Protein AF-A0A962R2S3-F1 (afdb_monomer_lite)

Radius of gyration: 21.65 Å; chains: 1; bounding box: 52×65×52 Å

Sequence (122 aa):
TRTSSRPSGSSSAAMADASAGVPGPEGSAMKLSFARINQEMSALEVDLLGDEGLEYADWSERRPTFVDFFGQDAGFRYLRAKGNSIEGGTSEVLRNVISERVLGLPTEHRVDKDVPWKDLPR

Secondary structure (DSSP, 8-state):
---PPPP---S--SS----SSSPPTTHHHHHHHHHHHHHHHHHHHHHHHGGGGG--S-------SS--SSSS-HHHHHHHHHHTTTTTS-HHHHHHHIIIIIS-PPPPP-TTTTS-GGGS--

Structure (mmCIF, N/CA/C/O backbone):
data_AF-A0A962R2S3-F1
#
_entry.id   AF-A0A962R2S3-F1
#
loop_
_atom_site.group_PDB
_atom_site.id
_atom_site.type_symbol
_atom_site.label_atom_id
_atom_site.label_alt_id
_atom_site.label_comp_id
_atom_site.label_asym_id
_atom_site.label_entity_id
_atom_site.label_seq_id
_atom_site.pdbx_PDB_ins_code
_atom_site.Cartn_x
_atom_site.Cartn_y
_atom_site.Cartn_z
_atom_site.occupancy
_atom_site.B_iso_or_equiv
_atom_site.auth_seq_id
_atom_site.auth_comp_id
_atom_site.auth_asym_id
_atom_site.auth_atom_id
_atom_site.pdbx_PDB_model_num
ATOM 1 N N . THR A 1 1 ? 33.348 44.576 1.075 1.00 42.31 1 THR A N 1
ATOM 2 C CA . THR A 1 1 ? 32.653 43.814 0.013 1.00 42.31 1 THR A CA 1
ATOM 3 C C . THR A 1 1 ? 32.257 42.474 0.602 1.00 42.31 1 THR A C 1
ATOM 5 O O . THR A 1 1 ? 33.125 41.665 0.888 1.00 42.31 1 THR A O 1
ATOM 8 N N . ARG A 1 2 ? 30.978 42.312 0.958 1.00 30.34 2 ARG A N 1
ATOM 9 C CA . ARG A 1 2 ? 30.440 41.189 1.743 1.00 30.34 2 ARG A CA 1
ATOM 10 C C . ARG A 1 2 ? 30.025 40.073 0.781 1.00 30.34 2 ARG A C 1
ATOM 12 O O . ARG A 1 2 ? 29.021 40.218 0.095 1.00 30.34 2 ARG A O 1
ATOM 19 N N . THR A 1 3 ? 30.803 39.001 0.692 1.00 42.88 3 THR A N 1
ATOM 20 C CA . THR A 1 3 ? 30.458 37.806 -0.089 1.00 42.88 3 THR A CA 1
ATOM 21 C C . THR A 1 3 ? 29.470 36.953 0.707 1.00 42.88 3 THR A C 1
ATOM 23 O O . THR A 1 3 ? 29.789 36.428 1.770 1.00 42.88 3 THR A O 1
ATOM 26 N N . SER A 1 4 ? 28.227 36.878 0.225 1.00 37.75 4 SER A N 1
ATOM 27 C CA . SER A 1 4 ? 27.168 36.049 0.802 1.00 37.75 4 SER A CA 1
ATOM 28 C C . SER A 1 4 ? 27.298 34.603 0.323 1.00 37.75 4 SER A C 1
ATOM 30 O O . SER A 1 4 ? 27.221 34.343 -0.879 1.00 37.75 4 SER A O 1
ATOM 32 N N . SER A 1 5 ? 27.432 33.661 1.249 1.00 38.91 5 SER A N 1
ATOM 33 C CA . SER A 1 5 ? 27.224 32.235 1.005 1.00 38.91 5 SER A CA 1
ATOM 34 C C . SER A 1 5 ? 25.718 31.937 0.948 1.00 38.91 5 SER A C 1
ATOM 36 O O . SER A 1 5 ? 24.976 32.254 1.875 1.00 38.91 5 SER A O 1
ATOM 38 N N . ARG A 1 6 ? 25.242 31.347 -0.158 1.00 35.97 6 ARG A N 1
ATOM 39 C CA . ARG A 1 6 ? 23.889 30.766 -0.253 1.00 35.97 6 ARG A CA 1
ATOM 40 C C . ARG A 1 6 ? 23.932 29.350 0.334 1.00 35.97 6 ARG A C 1
ATOM 42 O O . ARG A 1 6 ? 24.743 28.560 -0.145 1.00 35.97 6 ARG A O 1
ATOM 49 N N . PRO A 1 7 ? 23.078 28.985 1.302 1.00 36.03 7 PRO A N 1
ATOM 50 C CA . PRO A 1 7 ? 22.887 27.585 1.654 1.00 36.03 7 PRO A CA 1
ATOM 51 C C . PRO A 1 7 ? 21.981 26.904 0.615 1.00 36.03 7 PRO A C 1
ATOM 53 O O . PRO A 1 7 ? 20.893 27.395 0.306 1.00 36.03 7 PRO A O 1
ATOM 56 N N . SER A 1 8 ? 22.438 25.778 0.061 1.00 42.62 8 SER A N 1
ATOM 57 C CA . SER A 1 8 ? 21.638 24.881 -0.776 1.00 42.62 8 SER A CA 1
ATOM 58 C C . SER A 1 8 ? 20.648 24.119 0.109 1.00 42.62 8 SER A C 1
ATOM 60 O O . SER A 1 8 ? 21.011 23.146 0.769 1.00 42.62 8 SER A O 1
ATOM 62 N N . GLY A 1 9 ? 19.406 24.598 0.162 1.00 32.81 9 GLY A N 1
ATOM 63 C CA . GLY A 1 9 ? 18.300 23.919 0.830 1.00 32.81 9 GLY A CA 1
ATOM 64 C C . GLY A 1 9 ? 17.807 22.730 0.008 1.00 32.81 9 GLY A C 1
ATOM 65 O O . GLY A 1 9 ? 17.433 22.875 -1.152 1.00 32.81 9 GLY A O 1
ATOM 66 N N . SER A 1 10 ? 17.829 21.563 0.638 1.00 32.28 10 SER A N 1
ATOM 67 C CA . SER A 1 10 ? 17.300 20.274 0.200 1.00 32.28 10 SER A CA 1
ATOM 68 C C . SER A 1 10 ? 15.843 20.341 -0.273 1.00 32.28 10 SER A C 1
ATOM 70 O O . SER A 1 10 ? 14.944 20.697 0.490 1.00 32.28 10 SER A O 1
ATOM 72 N N . SER A 1 11 ? 15.605 19.908 -1.511 1.00 38.06 11 SER A N 1
ATOM 73 C CA . SER A 1 11 ? 14.287 19.543 -2.031 1.00 38.06 11 SER A CA 1
ATOM 74 C C . SER A 1 11 ? 13.838 18.218 -1.405 1.00 38.06 11 SER A C 1
ATOM 76 O O . SER A 1 11 ? 14.188 17.147 -1.890 1.00 38.06 11 SER A O 1
ATOM 78 N N . SER A 1 12 ? 13.083 18.299 -0.313 1.00 33.78 12 SER A N 1
ATOM 79 C CA . SER A 1 12 ? 12.258 17.205 0.223 1.00 33.78 12 SER A CA 1
ATOM 80 C C . SER A 1 12 ? 11.194 17.793 1.158 1.00 33.78 12 SER A C 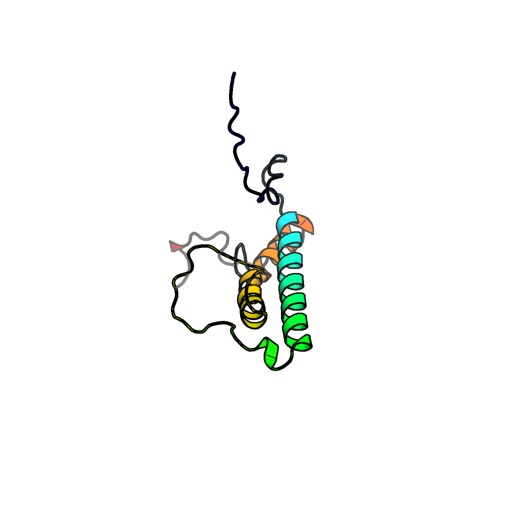1
ATOM 82 O O . SER A 1 12 ? 11.053 17.408 2.317 1.00 33.78 12 SER A O 1
ATOM 84 N N . ALA A 1 13 ? 10.465 18.789 0.659 1.00 33.75 13 ALA A N 1
ATOM 85 C CA . ALA A 1 13 ? 9.274 19.324 1.302 1.00 33.75 13 ALA A CA 1
ATOM 86 C C . ALA A 1 13 ? 8.050 18.802 0.543 1.00 33.75 13 ALA A C 1
ATOM 88 O O . ALA A 1 13 ? 7.518 19.483 -0.325 1.00 33.75 13 ALA A O 1
ATOM 89 N N . ALA A 1 14 ? 7.644 17.567 0.834 1.00 35.66 14 ALA A N 1
ATOM 90 C CA . ALA A 1 14 ? 6.352 17.044 0.397 1.00 35.66 14 ALA A CA 1
ATOM 91 C C . ALA A 1 14 ? 5.872 15.901 1.306 1.00 35.66 14 ALA A C 1
ATOM 93 O O . ALA A 1 14 ? 5.567 14.827 0.818 1.00 35.66 14 ALA A O 1
ATOM 94 N N . MET A 1 15 ? 5.857 16.118 2.628 1.00 39.31 15 MET A N 1
ATOM 95 C CA . MET A 1 15 ? 4.981 15.432 3.604 1.00 39.31 15 MET A CA 1
ATOM 96 C C . MET A 1 15 ? 5.011 16.191 4.943 1.00 39.31 15 MET A C 1
ATOM 98 O O . MET A 1 15 ? 5.307 15.640 5.998 1.00 39.31 15 MET A O 1
ATOM 102 N N . ALA A 1 16 ? 4.767 17.499 4.905 1.00 36.41 16 ALA A N 1
ATOM 103 C CA . ALA A 1 16 ? 4.638 18.292 6.121 1.00 36.41 16 ALA A CA 1
ATOM 104 C C . ALA A 1 16 ? 3.631 19.420 5.905 1.00 36.41 16 ALA A C 1
ATOM 106 O O . ALA A 1 16 ? 3.988 20.592 5.882 1.00 36.41 16 ALA A O 1
ATOM 107 N N . ASP A 1 17 ? 2.363 19.042 5.776 1.00 37.75 17 ASP A N 1
ATOM 108 C CA . ASP A 1 17 ? 1.318 19.820 6.431 1.00 37.75 17 ASP A CA 1
ATOM 109 C C . ASP A 1 17 ? 0.745 18.989 7.586 1.00 37.75 17 ASP A C 1
ATOM 111 O O . ASP A 1 17 ? -0.338 18.420 7.526 1.00 37.75 17 ASP A O 1
ATOM 115 N N . ALA A 1 18 ? 1.558 18.851 8.633 1.00 47.50 18 ALA A N 1
ATOM 116 C CA . ALA A 1 18 ? 1.139 18.351 9.940 1.00 47.50 18 ALA A CA 1
ATOM 117 C C . ALA A 1 18 ? 0.688 19.518 10.846 1.00 47.50 18 ALA A C 1
ATOM 119 O O . ALA A 1 18 ? 0.766 19.420 12.069 1.00 47.50 18 ALA A O 1
ATOM 120 N N . SER A 1 19 ? 0.284 20.655 10.258 1.00 39.44 19 SER A N 1
ATOM 121 C CA . SER A 1 19 ? -0.104 21.857 11.008 1.00 39.44 19 SER A CA 1
ATOM 122 C C . SER A 1 19 ? -1.582 21.872 11.429 1.00 39.44 19 SER A C 1
ATOM 124 O O . SER A 1 19 ? -2.006 22.766 12.159 1.00 39.44 19 SER A O 1
ATOM 126 N N . ALA A 1 20 ? -2.348 20.834 11.075 1.00 45.25 20 ALA A N 1
ATOM 127 C CA . ALA A 1 20 ? -3.752 20.651 11.439 1.00 45.25 20 ALA A CA 1
ATOM 128 C C . ALA A 1 20 ? -3.964 19.401 12.321 1.00 45.25 20 ALA A C 1
ATOM 130 O O . ALA A 1 20 ? -4.641 18.457 11.931 1.00 45.25 20 ALA A O 1
ATOM 131 N N . GLY A 1 21 ? -3.386 19.381 13.526 1.00 53.28 21 GLY A N 1
ATOM 132 C CA . GLY A 1 21 ? -3.646 18.323 14.514 1.00 53.28 21 GLY A CA 1
ATOM 133 C C . GLY A 1 21 ? -3.146 16.923 14.125 1.00 53.28 21 GLY A C 1
ATOM 134 O O . GLY A 1 21 ? -2.476 16.724 13.114 1.00 53.28 21 GLY A O 1
ATOM 135 N N . VAL A 1 22 ? -3.427 15.938 14.986 1.00 56.38 22 VAL A N 1
ATOM 136 C CA . VAL A 1 22 ? -3.130 14.524 14.705 1.00 56.38 22 VAL A CA 1
ATOM 137 C C . VAL A 1 22 ? -3.914 14.121 13.450 1.00 56.38 22 VAL A C 1
ATOM 139 O O . VAL A 1 22 ? -5.135 14.290 13.462 1.00 56.38 22 VAL A O 1
ATOM 142 N N . PRO A 1 23 ? -3.261 13.596 12.393 1.00 67.81 23 PRO A N 1
ATOM 143 C CA . PRO A 1 23 ? -3.955 13.160 11.189 1.00 67.81 23 PRO A CA 1
ATOM 144 C C . PRO A 1 23 ? -5.097 12.209 11.543 1.00 67.81 23 PRO A C 1
ATOM 146 O O . PRO A 1 23 ? -4.898 11.221 12.255 1.00 67.81 23 PRO A O 1
ATOM 149 N N . GLY A 1 24 ? -6.296 12.539 11.072 1.00 79.56 24 GLY A N 1
ATOM 150 C CA . GLY A 1 24 ? -7.484 11.733 11.299 1.00 79.56 24 GLY A CA 1
ATOM 151 C C . GLY A 1 24 ? -7.431 10.380 10.573 1.00 79.56 24 GLY A C 1
ATOM 152 O O . GLY A 1 24 ? -6.514 10.107 9.784 1.00 79.56 24 GLY A O 1
ATOM 153 N N . PRO A 1 25 ? -8.413 9.499 10.827 1.00 87.75 25 PRO A N 1
ATOM 154 C CA . PRO A 1 25 ? -8.489 8.171 10.213 1.00 87.75 25 PRO A CA 1
ATOM 155 C C . PRO A 1 25 ? -8.511 8.199 8.673 1.00 87.75 25 PRO A C 1
ATOM 157 O O . PRO A 1 25 ? -8.164 7.195 8.047 1.00 87.75 25 PRO A O 1
ATOM 160 N N . GLU A 1 26 ? -8.841 9.337 8.057 1.00 88.44 26 GLU A N 1
ATOM 161 C CA . GLU A 1 26 ? -8.847 9.584 6.611 1.00 88.44 26 GLU A CA 1
ATOM 162 C C . GLU A 1 26 ? -7.475 9.338 5.962 1.00 88.44 26 GLU A C 1
ATOM 164 O O . GLU A 1 26 ? -7.402 8.897 4.811 1.00 88.44 26 GLU A O 1
ATOM 169 N N . GLY A 1 27 ? -6.377 9.522 6.709 1.00 90.88 27 GLY A N 1
ATOM 170 C CA . GLY A 1 27 ? -5.027 9.191 6.240 1.00 90.88 27 GLY A CA 1
ATOM 171 C C . GLY A 1 27 ? -4.872 7.716 5.842 1.00 90.88 27 GLY A C 1
ATOM 172 O O . GLY A 1 27 ? -4.105 7.389 4.933 1.00 90.88 27 GLY A O 1
ATOM 173 N N . SER A 1 28 ? -5.671 6.828 6.441 1.00 94.12 28 SER A N 1
ATOM 174 C CA . SER A 1 28 ? -5.704 5.401 6.101 1.00 94.12 28 SER A CA 1
A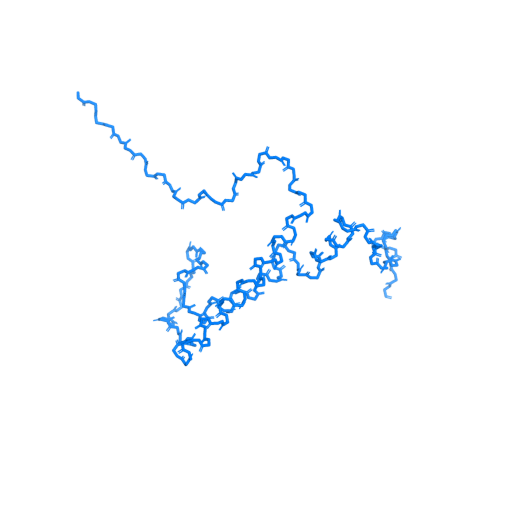TOM 175 C C . SER A 1 28 ? -6.198 5.164 4.671 1.00 94.12 28 SER A C 1
ATOM 177 O O . SER A 1 28 ? -5.654 4.316 3.963 1.00 94.12 28 SER A O 1
ATOM 179 N N . ALA A 1 29 ? -7.190 5.939 4.216 1.00 93.75 29 ALA A N 1
ATOM 180 C CA . ALA A 1 29 ? -7.735 5.833 2.862 1.00 93.75 29 ALA A CA 1
ATOM 181 C C . ALA A 1 29 ? -6.727 6.320 1.814 1.00 93.75 29 ALA A C 1
ATOM 183 O O . ALA A 1 29 ? -6.537 5.673 0.778 1.00 93.75 29 ALA A O 1
ATOM 184 N N . MET A 1 30 ? -6.026 7.416 2.115 1.00 94.00 30 MET A N 1
ATOM 185 C CA . MET A 1 30 ? -4.942 7.918 1.273 1.00 94.00 30 MET A CA 1
ATOM 186 C C . MET A 1 30 ? -3.823 6.880 1.144 1.00 94.00 30 MET A C 1
ATOM 188 O O . MET A 1 30 ? -3.394 6.577 0.031 1.00 94.00 30 MET A O 1
ATOM 192 N N . LYS A 1 31 ? -3.389 6.274 2.256 1.00 94.81 31 LYS A N 1
ATOM 193 C CA . LYS A 1 31 ? -2.309 5.282 2.224 1.00 94.81 31 LYS A CA 1
ATOM 194 C C . LYS A 1 31 ? -2.705 3.993 1.502 1.00 94.81 31 LYS A C 1
ATOM 196 O O . LYS A 1 31 ? -1.887 3.452 0.762 1.00 94.81 31 LYS A O 1
ATOM 201 N N . LEU A 1 32 ? -3.941 3.514 1.664 1.00 95.69 32 LEU A N 1
ATOM 202 C CA . LEU A 1 32 ? -4.456 2.381 0.882 1.00 95.69 32 LEU A CA 1
ATOM 203 C C . LEU A 1 32 ? -4.438 2.669 -0.619 1.00 95.69 32 LEU A C 1
ATOM 205 O O . LEU A 1 32 ? -3.977 1.838 -1.402 1.00 95.69 32 LEU A O 1
ATOM 209 N N . SER A 1 33 ? -4.912 3.854 -1.005 1.00 95.56 33 SER A N 1
ATOM 210 C CA . SER A 1 33 ? -4.938 4.279 -2.405 1.00 95.56 33 SER A CA 1
ATOM 211 C C . SER A 1 33 ? -3.522 4.370 -2.970 1.00 95.56 33 SER A C 1
ATOM 213 O O . SER A 1 33 ? -3.247 3.809 -4.025 1.00 95.56 33 SER A O 1
ATOM 215 N N . PHE A 1 34 ? -2.596 4.983 -2.229 1.00 94.81 34 PHE A N 1
ATOM 216 C CA . PHE A 1 34 ? -1.180 5.055 -2.588 1.00 94.81 34 PHE A CA 1
ATOM 217 C C . PHE A 1 34 ? -0.546 3.669 -2.755 1.00 94.81 34 PHE A C 1
ATOM 219 O O . PHE A 1 34 ? 0.127 3.413 -3.752 1.00 94.81 34 PHE A O 1
ATOM 226 N N . ALA A 1 35 ? -0.774 2.757 -1.804 1.00 95.94 35 ALA A N 1
ATOM 227 C CA . ALA A 1 35 ? -0.232 1.405 -1.865 1.00 95.94 35 ALA A CA 1
ATOM 228 C C . ALA A 1 35 ? -0.722 0.664 -3.114 1.00 95.94 35 ALA A C 1
ATOM 230 O O . ALA A 1 35 ? 0.087 0.075 -3.830 1.00 95.94 35 ALA A O 1
ATOM 231 N N . ARG A 1 36 ? -2.026 0.746 -3.400 1.00 96.81 36 ARG A N 1
ATOM 232 C CA . ARG A 1 36 ? -2.639 0.140 -4.582 1.00 96.81 36 ARG A CA 1
ATOM 233 C C . ARG A 1 36 ? -2.087 0.732 -5.877 1.00 96.81 36 ARG A C 1
ATOM 235 O O . ARG A 1 36 ? -1.610 -0.018 -6.720 1.00 96.81 36 ARG A O 1
ATOM 242 N N . ILE A 1 37 ? -2.103 2.058 -6.005 1.00 96.81 37 ILE A N 1
ATOM 243 C CA . ILE A 1 37 ? -1.651 2.758 -7.214 1.00 96.81 37 ILE A CA 1
ATOM 244 C C . ILE A 1 37 ? -0.177 2.448 -7.494 1.00 96.81 37 ILE A C 1
ATOM 246 O O . ILE A 1 37 ? 0.167 2.129 -8.622 1.00 96.81 37 ILE A O 1
ATOM 250 N N . ASN A 1 38 ? 0.697 2.445 -6.484 1.00 94.94 38 ASN A N 1
ATOM 251 C CA . ASN A 1 38 ? 2.104 2.086 -6.691 1.00 94.94 38 ASN A CA 1
ATOM 252 C C . ASN A 1 38 ? 2.302 0.637 -7.140 1.00 94.94 38 ASN A C 1
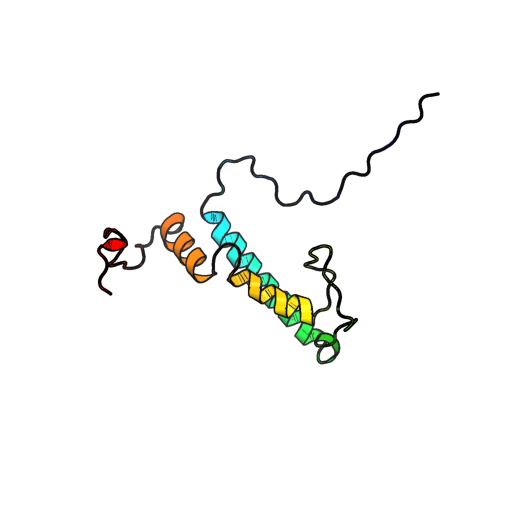ATOM 254 O O . ASN A 1 38 ? 3.183 0.367 -7.956 1.00 94.94 38 ASN A O 1
ATOM 258 N N . GLN A 1 39 ? 1.512 -0.300 -6.616 1.00 96.56 39 GLN A N 1
ATOM 259 C CA . GLN A 1 39 ? 1.579 -1.689 -7.068 1.00 96.56 39 GLN A CA 1
ATOM 260 C C . GLN A 1 39 ? 1.096 -1.829 -8.512 1.00 96.56 39 GLN A C 1
ATOM 262 O O . GLN A 1 39 ? 1.749 -2.516 -9.288 1.00 96.56 39 GLN A O 1
ATOM 267 N N . GLU A 1 40 ? 0.006 -1.156 -8.884 1.00 97.94 40 GLU A N 1
ATOM 268 C CA . GLU A 1 40 ? -0.520 -1.170 -10.253 1.00 97.94 40 GLU A CA 1
ATOM 269 C C . GLU A 1 40 ? 0.443 -0.486 -11.238 1.00 97.94 40 GLU A C 1
ATOM 271 O O . GLU A 1 40 ? 0.735 -1.045 -12.289 1.00 97.94 40 GLU A O 1
ATOM 276 N N . MET A 1 41 ? 1.002 0.676 -10.884 1.00 96.44 41 MET A N 1
ATOM 277 C CA . MET A 1 41 ? 1.955 1.401 -11.734 1.00 96.44 41 MET A CA 1
ATOM 278 C C . MET A 1 41 ? 3.250 0.620 -11.959 1.00 96.44 41 MET A C 1
ATOM 280 O O . MET A 1 41 ? 3.714 0.529 -13.090 1.00 96.44 41 MET A O 1
ATOM 284 N N . SER A 1 42 ? 3.837 0.052 -10.902 1.00 95.88 42 SER A N 1
ATOM 285 C CA . SER A 1 42 ? 5.079 -0.722 -11.037 1.00 95.88 42 SER A CA 1
ATOM 286 C C . SER A 1 42 ? 4.866 -2.062 -11.743 1.00 95.88 42 SER A C 1
ATOM 288 O O . SER A 1 42 ? 5.748 -2.506 -12.468 1.00 95.88 42 SER A O 1
ATOM 290 N N . ALA A 1 43 ? 3.698 -2.694 -11.577 1.00 96.94 43 ALA A N 1
ATOM 291 C CA . ALA A 1 43 ? 3.335 -3.881 -12.351 1.00 96.94 43 ALA A CA 1
ATOM 292 C C . ALA A 1 43 ? 3.223 -3.544 -13.841 1.00 96.94 43 ALA A C 1
ATOM 294 O O . ALA A 1 43 ? 3.842 -4.206 -14.665 1.00 96.94 43 ALA A O 1
ATOM 295 N N . LEU A 1 44 ? 2.504 -2.464 -14.163 1.00 97.94 44 LEU A N 1
ATOM 296 C CA . LEU A 1 44 ? 2.354 -1.996 -15.535 1.00 97.94 44 LEU A CA 1
ATOM 297 C C . LEU A 1 44 ? 3.706 -1.662 -16.175 1.00 97.94 44 LEU A C 1
ATOM 299 O O . LEU A 1 44 ? 3.916 -1.949 -17.345 1.00 97.94 44 LEU A O 1
ATOM 303 N N . GLU A 1 45 ? 4.627 -1.059 -15.428 1.00 96.81 45 GLU A N 1
ATOM 304 C CA . GLU A 1 45 ? 5.973 -0.773 -15.923 1.00 96.81 45 GLU A CA 1
ATOM 305 C C . GLU A 1 45 ? 6.742 -2.045 -16.302 1.00 96.81 45 GLU A C 1
ATOM 307 O O . GLU A 1 45 ? 7.333 -2.091 -17.379 1.00 96.81 45 GLU A O 1
ATOM 312 N N . VAL A 1 46 ? 6.702 -3.083 -15.460 1.00 97.06 46 VAL A N 1
ATOM 313 C CA . VAL A 1 46 ? 7.308 -4.385 -15.783 1.00 97.06 46 VAL A CA 1
ATOM 314 C C . VAL A 1 46 ? 6.629 -5.008 -17.005 1.00 97.06 46 VAL A C 1
ATOM 316 O O . VAL A 1 46 ? 7.323 -5.458 -17.912 1.00 97.06 46 VAL A O 1
ATOM 319 N N . ASP A 1 47 ? 5.297 -4.968 -17.084 1.00 98.00 47 ASP A N 1
ATOM 320 C CA . ASP A 1 47 ? 4.546 -5.506 -18.226 1.00 98.00 47 ASP A CA 1
ATOM 321 C C . ASP A 1 47 ? 4.901 -4.796 -19.546 1.00 98.00 47 ASP A C 1
ATOM 323 O O . ASP A 1 47 ? 4.988 -5.436 -20.593 1.00 98.00 47 ASP A O 1
ATOM 327 N N . LEU A 1 48 ? 5.122 -3.476 -19.510 1.00 98.31 48 LEU A N 1
ATOM 328 C CA . LEU A 1 48 ? 5.502 -2.684 -20.684 1.00 98.31 48 LEU A CA 1
ATOM 329 C C . LEU A 1 48 ? 6.937 -2.956 -21.152 1.00 98.31 48 LEU A C 1
ATOM 331 O O . LEU A 1 48 ? 7.200 -2.879 -22.351 1.00 98.31 48 LEU A O 1
ATOM 335 N N . LEU A 1 49 ? 7.852 -3.242 -20.224 1.00 97.44 49 LEU A N 1
ATOM 336 C CA . LEU A 1 49 ? 9.257 -3.535 -20.522 1.00 97.44 49 LEU A CA 1
ATOM 337 C C . LEU A 1 49 ? 9.494 -5.010 -20.882 1.00 97.44 49 LEU A C 1
ATOM 339 O O . LEU A 1 49 ? 10.515 -5.338 -21.482 1.00 97.44 49 LEU A O 1
ATOM 343 N N . GLY A 1 50 ? 8.565 -5.905 -20.534 1.00 96.88 50 GLY A N 1
ATOM 344 C CA . GLY A 1 50 ? 8.717 -7.340 -20.760 1.00 96.88 50 GLY A CA 1
ATOM 345 C C . GLY A 1 50 ? 9.942 -7.895 -20.028 1.00 96.88 50 GLY A C 1
ATOM 346 O O . GLY A 1 50 ? 10.156 -7.600 -18.852 1.00 96.88 50 GLY A O 1
ATOM 347 N N . ASP A 1 51 ? 10.756 -8.684 -20.732 1.00 95.88 51 ASP A N 1
ATOM 348 C CA . ASP A 1 51 ? 11.939 -9.338 -20.156 1.00 95.88 51 ASP A CA 1
ATOM 349 C C . ASP A 1 51 ? 12.975 -8.328 -19.629 1.00 95.88 51 ASP A C 1
ATOM 351 O O . ASP A 1 51 ? 13.563 -8.556 -18.574 1.00 95.88 51 ASP A O 1
ATOM 355 N N . GLU A 1 52 ? 13.134 -7.171 -20.288 1.00 94.38 52 GLU A N 1
ATOM 356 C CA . GLU A 1 52 ? 14.049 -6.104 -19.844 1.00 94.38 52 GLU A CA 1
ATOM 357 C C . GLU A 1 52 ? 13.642 -5.536 -18.474 1.00 94.38 52 GLU A C 1
ATOM 359 O O . GLU A 1 52 ? 14.486 -5.128 -17.678 1.00 94.38 52 GLU A O 1
ATOM 364 N N . GLY A 1 53 ? 12.344 -5.553 -18.149 1.00 94.62 53 GLY A N 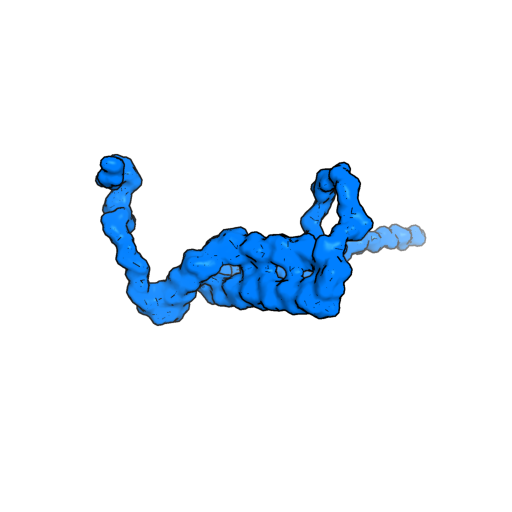1
ATOM 365 C CA . GLY A 1 53 ? 11.826 -5.092 -16.859 1.00 94.62 53 GLY A CA 1
ATOM 366 C C . GLY A 1 53 ? 12.223 -5.982 -15.677 1.00 94.62 53 GLY A C 1
ATOM 367 O O . GLY A 1 53 ? 12.088 -5.563 -14.524 1.00 94.62 53 GLY A O 1
ATOM 368 N N . LEU A 1 54 ? 12.707 -7.197 -15.953 1.00 92.75 54 LEU A N 1
ATOM 369 C CA . LEU A 1 54 ? 13.161 -8.170 -14.959 1.00 92.75 54 LEU A CA 1
ATOM 370 C C . LEU A 1 54 ? 14.673 -8.098 -14.701 1.00 92.75 54 LEU A C 1
ATOM 372 O O . LEU A 1 54 ? 15.167 -8.761 -13.785 1.00 92.75 54 LEU A O 1
ATOM 376 N N . GLU A 1 55 ? 15.407 -7.310 -15.487 1.00 91.25 55 GLU A N 1
ATOM 377 C CA . GLU A 1 55 ? 16.846 -7.140 -15.331 1.00 91.25 55 GLU A CA 1
ATOM 378 C C . GLU A 1 55 ? 17.187 -6.129 -14.225 1.00 91.25 55 GLU A C 1
ATOM 380 O O . GLU A 1 55 ? 16.421 -5.218 -13.901 1.00 91.25 55 GLU A O 1
ATOM 385 N N . TYR A 1 56 ? 18.375 -6.295 -13.643 1.00 87.75 56 TYR A N 1
ATOM 386 C CA . TYR A 1 56 ? 18.982 -5.318 -12.743 1.00 87.75 56 TYR A CA 1
ATOM 387 C C . TYR A 1 56 ? 20.163 -4.662 -13.450 1.00 87.75 56 TYR A C 1
ATOM 389 O O . TYR A 1 56 ? 20.973 -5.353 -14.072 1.00 87.75 56 TYR A O 1
ATOM 397 N N . ALA A 1 57 ? 20.301 -3.345 -13.300 1.00 85.12 57 ALA A N 1
ATOM 398 C CA . ALA A 1 57 ? 21.392 -2.583 -13.901 1.00 85.12 57 ALA A CA 1
ATOM 399 C C . ALA A 1 57 ? 22.768 -2.976 -13.337 1.00 85.12 57 ALA A C 1
ATOM 401 O O . ALA A 1 57 ? 23.788 -2.833 -14.011 1.00 85.12 57 ALA A O 1
ATOM 402 N N . ASP A 1 58 ? 22.810 -3.455 -12.092 1.00 85.44 58 ASP A N 1
ATOM 403 C CA . ASP A 1 58 ? 24.024 -3.926 -11.435 1.00 85.44 58 ASP A CA 1
ATOM 404 C C . ASP A 1 58 ? 23.705 -4.991 -10.375 1.00 85.44 58 ASP A C 1
ATOM 406 O O . ASP A 1 58 ? 22.722 -4.893 -9.643 1.00 85.44 58 ASP A O 1
ATOM 41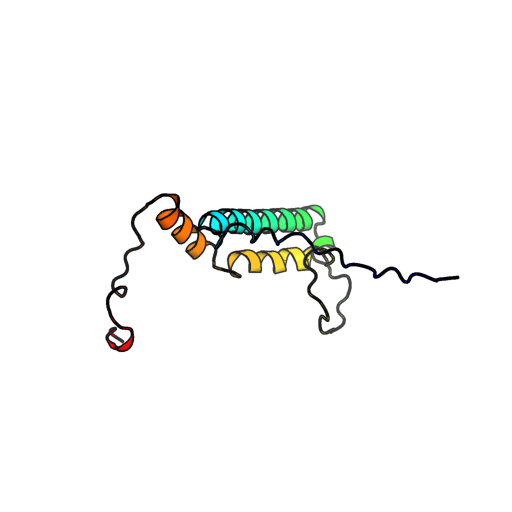0 N N . TRP A 1 59 ? 24.587 -5.983 -10.269 1.00 87.44 59 TRP A N 1
ATOM 411 C CA . TRP A 1 59 ? 24.516 -7.105 -9.328 1.00 87.44 59 TRP A CA 1
ATOM 412 C C . TRP A 1 59 ? 25.574 -7.036 -8.225 1.00 87.44 59 TRP A C 1
ATOM 414 O O . TRP A 1 59 ? 25.676 -7.948 -7.405 1.00 87.44 59 TRP A O 1
ATOM 424 N N . SER A 1 60 ? 26.400 -5.987 -8.201 1.00 89.69 60 SER A N 1
ATOM 425 C CA . SER A 1 60 ? 27.423 -5.847 -7.172 1.00 89.69 60 SER A CA 1
ATOM 426 C C . SER A 1 60 ? 26.804 -5.708 -5.777 1.00 89.69 60 SER A C 1
ATOM 428 O O . SER A 1 60 ? 25.899 -4.906 -5.533 1.00 89.69 60 SER A O 1
ATOM 430 N N . GLU A 1 61 ? 27.316 -6.492 -4.827 1.00 87.75 61 GLU A N 1
ATOM 431 C CA . GLU A 1 61 ? 26.881 -6.413 -3.437 1.00 87.75 61 GLU A CA 1
ATOM 432 C C . GLU A 1 61 ? 27.291 -5.064 -2.839 1.00 87.75 61 GLU A C 1
ATOM 434 O O . GLU A 1 61 ? 28.465 -4.792 -2.577 1.00 87.75 61 GLU A O 1
ATOM 439 N N . ARG A 1 62 ? 26.306 -4.192 -2.615 1.00 84.94 62 ARG A N 1
ATOM 440 C CA . ARG A 1 62 ? 26.512 -2.869 -2.024 1.00 84.94 62 ARG A CA 1
ATOM 441 C C . ARG A 1 62 ? 25.493 -2.618 -0.930 1.00 84.94 62 ARG A C 1
ATOM 443 O O . ARG A 1 62 ? 24.297 -2.835 -1.103 1.00 84.94 62 ARG A O 1
ATOM 450 N N . ARG A 1 63 ? 25.963 -2.098 0.206 1.00 86.81 63 ARG A N 1
ATOM 451 C CA . ARG A 1 63 ? 25.074 -1.607 1.260 1.00 86.81 63 ARG A CA 1
ATOM 452 C C . ARG A 1 63 ? 24.418 -0.302 0.793 1.00 86.81 63 ARG A C 1
ATOM 454 O O . ARG A 1 63 ? 25.157 0.642 0.505 1.00 86.81 63 ARG A O 1
ATOM 461 N N . PRO A 1 64 ? 23.078 -0.199 0.771 1.00 80.94 64 PRO A N 1
ATOM 462 C CA . PRO A 1 64 ? 22.414 1.064 0.473 1.00 80.94 64 PRO A CA 1
ATOM 463 C C . PRO A 1 64 ? 22.826 2.142 1.483 1.00 80.94 64 PRO A C 1
ATOM 465 O O . PRO A 1 64 ? 22.823 1.901 2.693 1.00 80.94 64 PRO A O 1
ATOM 468 N N . THR A 1 65 ? 23.193 3.326 0.996 1.00 87.31 65 THR A N 1
ATOM 469 C CA . THR A 1 65 ? 23.552 4.487 1.834 1.00 87.31 65 THR A CA 1
ATOM 470 C C . THR A 1 65 ? 22.398 5.474 1.997 1.00 87.31 65 THR A C 1
ATOM 472 O O . THR A 1 65 ? 22.419 6.299 2.908 1.00 87.31 65 THR A O 1
ATOM 475 N N . PHE A 1 66 ? 21.375 5.365 1.150 1.00 83.81 66 PHE A N 1
ATOM 476 C CA . PHE A 1 66 ? 20.122 6.107 1.212 1.00 83.81 66 PHE A CA 1
ATOM 477 C C . PHE A 1 66 ? 18.983 5.233 0.675 1.00 83.81 66 PHE A C 1
ATOM 479 O O . PHE A 1 66 ? 19.223 4.206 0.038 1.00 83.81 66 PHE A O 1
ATOM 486 N N . VAL A 1 67 ? 17.744 5.631 0.959 1.00 79.06 67 VAL A N 1
ATOM 487 C CA . VAL A 1 67 ? 16.549 4.966 0.432 1.00 79.06 67 VAL A CA 1
ATOM 488 C C . VAL A 1 67 ? 16.091 5.720 -0.809 1.00 79.06 67 VAL A C 1
ATOM 490 O O . VAL A 1 67 ? 15.795 6.910 -0.725 1.00 79.06 67 VAL A O 1
ATOM 493 N N . ASP A 1 68 ? 16.016 5.020 -1.937 1.00 82.06 68 ASP A N 1
ATOM 494 C CA . ASP A 1 68 ? 15.443 5.530 -3.178 1.00 82.06 68 ASP A CA 1
ATOM 495 C C . ASP A 1 68 ? 14.249 4.672 -3.586 1.00 82.06 68 ASP A C 1
ATOM 497 O O . ASP A 1 68 ? 14.365 3.463 -3.782 1.00 82.06 68 ASP A O 1
ATOM 501 N N . PHE A 1 69 ? 13.088 5.308 -3.678 1.00 72.62 69 PHE A N 1
ATOM 502 C CA . PHE A 1 69 ? 11.840 4.647 -4.038 1.00 72.62 69 PHE A CA 1
ATOM 503 C C . PHE A 1 69 ? 11.571 4.664 -5.544 1.00 72.62 69 PHE A C 1
ATOM 505 O O . PHE A 1 69 ? 10.756 3.871 -6.011 1.00 72.62 69 PHE A O 1
ATOM 512 N N . PHE A 1 70 ? 12.218 5.563 -6.293 1.00 75.50 70 PHE A N 1
ATOM 513 C CA . PHE A 1 70 ? 11.835 5.884 -7.671 1.00 75.50 70 PHE A CA 1
ATOM 514 C C . PHE A 1 70 ? 12.983 5.753 -8.675 1.00 75.50 70 PHE A C 1
ATOM 516 O O . PHE A 1 70 ? 12.725 5.426 -9.826 1.00 75.50 70 PHE A O 1
ATOM 523 N N . GLY A 1 71 ? 14.234 5.965 -8.266 1.00 80.69 71 GLY A N 1
ATOM 524 C CA . GLY A 1 71 ? 15.408 5.890 -9.143 1.00 80.69 71 GLY A CA 1
ATOM 525 C C . GLY A 1 71 ? 16.031 4.499 -9.267 1.00 80.69 71 GLY A C 1
ATOM 526 O O . GLY A 1 71 ? 17.191 4.384 -9.649 1.00 80.69 71 GLY A O 1
ATOM 527 N N . GLN A 1 72 ? 15.290 3.447 -8.916 1.00 86.69 72 GLN A N 1
ATOM 528 C CA . GLN A 1 72 ? 15.728 2.056 -9.054 1.00 86.69 72 GLN A CA 1
ATOM 529 C C . GLN A 1 72 ? 15.094 1.396 -10.284 1.00 86.69 72 GLN A C 1
ATOM 531 O O . GLN A 1 72 ? 14.102 1.891 -10.827 1.00 86.69 72 GLN A O 1
ATOM 536 N N . ASP A 1 73 ? 15.638 0.251 -10.689 1.00 92.12 73 ASP A N 1
ATOM 537 C CA . ASP A 1 73 ? 15.140 -0.520 -11.829 1.00 92.12 73 ASP A CA 1
ATOM 538 C C . ASP A 1 73 ? 13.675 -0.953 -11.639 1.00 92.12 73 ASP A C 1
ATOM 540 O O . ASP A 1 73 ? 13.169 -1.053 -10.512 1.00 92.12 73 ASP A O 1
ATOM 544 N N . ALA A 1 74 ? 12.981 -1.211 -12.750 1.00 94.56 74 ALA A N 1
ATOM 545 C CA . ALA A 1 74 ? 11.558 -1.559 -12.754 1.00 94.56 74 ALA A CA 1
ATOM 546 C C . ALA A 1 74 ? 11.260 -2.781 -11.866 1.00 94.56 74 ALA A C 1
ATOM 548 O O . ALA A 1 74 ? 10.392 -2.716 -10.990 1.00 94.56 74 ALA A O 1
ATOM 549 N N . GLY A 1 75 ? 12.048 -3.854 -12.004 1.00 93.44 75 GLY A N 1
ATOM 550 C CA . GLY A 1 75 ? 11.931 -5.054 -11.176 1.00 93.44 75 GLY A CA 1
ATOM 551 C C . GLY A 1 75 ? 12.098 -4.772 -9.679 1.00 93.44 75 GLY A C 1
ATOM 552 O O . GLY A 1 75 ? 11.307 -5.251 -8.860 1.00 93.44 75 GLY A O 1
ATOM 553 N N . PHE A 1 76 ? 13.058 -3.920 -9.297 1.00 91.69 76 PHE A N 1
ATOM 554 C CA . PHE A 1 76 ? 13.213 -3.495 -7.903 1.00 91.69 76 PHE A CA 1
ATOM 555 C C . PHE A 1 76 ? 11.968 -2.756 -7.402 1.00 91.69 76 PHE A C 1
ATOM 557 O O . PHE A 1 76 ? 11.449 -3.077 -6.329 1.00 91.69 76 PHE A O 1
ATOM 564 N N . ARG A 1 77 ? 11.470 -1.774 -8.166 1.00 93.00 77 ARG A N 1
ATOM 565 C CA . ARG A 1 77 ? 10.298 -0.973 -7.778 1.00 93.00 77 ARG A CA 1
ATOM 566 C C . ARG A 1 77 ? 9.044 -1.828 -7.637 1.00 93.00 77 ARG A C 1
ATOM 568 O O . ARG A 1 77 ? 8.315 -1.659 -6.657 1.00 93.00 77 ARG A O 1
ATOM 575 N N . TYR A 1 78 ? 8.840 -2.788 -8.535 1.00 95.00 78 TYR A N 1
ATOM 576 C CA . TYR A 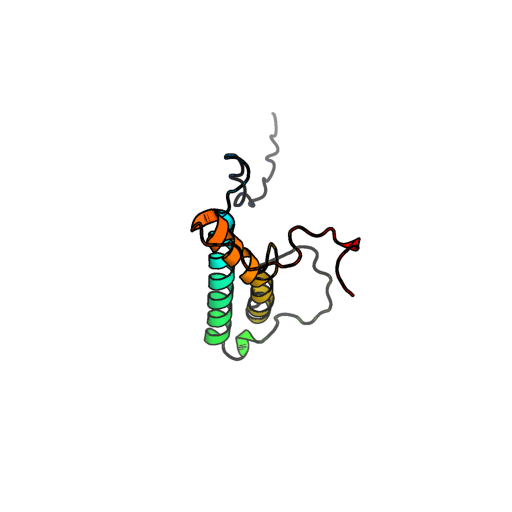1 78 ? 7.742 -3.751 -8.457 1.00 95.00 78 TYR A CA 1
ATOM 577 C C . TYR A 1 78 ? 7.770 -4.573 -7.163 1.00 95.00 78 TYR A C 1
ATOM 579 O O . TYR A 1 78 ? 6.765 -4.666 -6.447 1.00 95.00 78 TYR A O 1
ATOM 587 N N . LEU A 1 79 ? 8.935 -5.119 -6.807 1.00 93.38 79 LEU A N 1
ATOM 588 C CA . LEU A 1 79 ? 9.100 -5.876 -5.566 1.00 93.38 79 LEU A CA 1
ATOM 589 C C . LEU A 1 79 ? 8.941 -4.979 -4.332 1.00 93.38 79 LEU A C 1
ATOM 591 O O . LEU A 1 79 ? 8.250 -5.343 -3.376 1.00 93.38 79 LEU A O 1
ATOM 595 N N . ARG A 1 80 ? 9.507 -3.767 -4.358 1.00 92.19 80 ARG A N 1
ATOM 596 C CA . ARG A 1 80 ? 9.404 -2.806 -3.254 1.00 92.19 80 ARG A CA 1
ATOM 597 C C . ARG A 1 80 ? 7.968 -2.345 -3.013 1.00 92.19 80 ARG A C 1
ATOM 599 O O . ARG A 1 80 ? 7.582 -2.158 -1.854 1.00 92.19 80 ARG A O 1
ATOM 606 N N . ALA A 1 81 ? 7.165 -2.184 -4.064 1.00 94.31 81 ALA A N 1
ATOM 607 C CA . ALA A 1 81 ? 5.776 -1.741 -3.959 1.00 94.31 81 ALA A CA 1
ATOM 608 C C . ALA A 1 81 ? 4.896 -2.713 -3.150 1.00 94.31 81 ALA A C 1
ATOM 610 O O . ALA A 1 81 ? 3.903 -2.293 -2.550 1.00 94.31 81 ALA A O 1
ATOM 611 N N . LYS A 1 82 ? 5.274 -3.997 -3.053 1.00 95.12 82 LYS A N 1
ATOM 612 C CA . LYS A 1 82 ? 4.587 -4.972 -2.188 1.00 95.12 82 LYS A CA 1
ATOM 613 C C . LYS A 1 82 ? 4.696 -4.610 -0.705 1.00 95.12 82 LYS A C 1
ATOM 615 O O . LYS A 1 82 ? 3.746 -4.817 0.043 1.00 95.12 82 LYS A O 1
ATOM 620 N N . GLY A 1 83 ? 5.798 -3.986 -0.283 1.00 95.00 83 GLY A N 1
ATOM 621 C CA . GLY A 1 83 ? 5.960 -3.495 1.090 1.00 95.00 83 GLY A CA 1
ATOM 622 C C . GLY A 1 83 ? 4.893 -2.470 1.490 1.00 95.00 83 GLY A C 1
ATOM 623 O O . GLY A 1 83 ? 4.456 -2.456 2.642 1.00 95.00 83 GLY A O 1
ATOM 624 N N . ASN A 1 84 ? 4.385 -1.688 0.529 1.00 94.12 84 ASN A N 1
ATOM 625 C CA . ASN A 1 84 ? 3.405 -0.628 0.778 1.00 94.12 84 ASN A CA 1
ATOM 626 C C . ASN A 1 84 ? 2.074 -1.159 1.336 1.00 94.12 84 ASN A C 1
ATOM 628 O O . ASN A 1 84 ? 1.335 -0.397 1.953 1.00 94.12 84 ASN A O 1
ATOM 632 N N . SER A 1 85 ? 1.730 -2.438 1.145 1.00 95.81 85 SER A N 1
ATOM 633 C CA . SER A 1 85 ? 0.517 -3.033 1.733 1.00 95.81 85 SER A CA 1
ATOM 634 C C . SER A 1 85 ? 0.707 -3.535 3.166 1.00 95.81 85 SER A C 1
ATOM 636 O O . SER A 1 85 ? -0.251 -4.014 3.762 1.00 95.81 85 SER A O 1
ATOM 638 N N . ILE A 1 86 ? 1.915 -3.423 3.728 1.00 96.75 86 ILE A N 1
ATOM 639 C CA . ILE A 1 86 ? 2.272 -3.938 5.059 1.00 96.75 86 ILE A CA 1
ATOM 640 C C . ILE A 1 86 ? 2.782 -2.808 5.956 1.00 96.75 86 ILE A C 1
ATOM 642 O O . ILE A 1 86 ? 2.337 -2.652 7.093 1.00 96.75 86 ILE A O 1
ATOM 646 N N . GLU A 1 87 ? 3.718 -2.008 5.446 1.00 93.19 87 GLU A N 1
ATOM 647 C CA . GLU A 1 87 ? 4.374 -0.958 6.222 1.00 93.19 87 GLU A CA 1
ATOM 648 C C . GLU A 1 87 ? 3.413 0.181 6.580 1.00 93.19 87 GLU A C 1
ATOM 650 O O . GLU A 1 87 ? 2.506 0.511 5.814 1.00 93.19 87 GLU A O 1
ATOM 655 N N . GLY A 1 88 ? 3.591 0.778 7.762 1.00 89.44 88 GLY A N 1
ATOM 656 C CA . GLY A 1 88 ? 2.709 1.849 8.244 1.00 89.44 88 GLY A CA 1
ATOM 657 C C . GLY A 1 88 ? 1.262 1.405 8.503 1.00 89.44 88 GLY A C 1
ATOM 658 O O . GLY A 1 88 ? 0.365 2.241 8.517 1.00 89.44 88 GLY A O 1
ATOM 659 N N . GLY A 1 89 ? 1.038 0.099 8.683 1.00 93.44 89 GLY A N 1
ATOM 660 C CA . GLY A 1 89 ? -0.277 -0.520 8.846 1.00 93.44 89 GLY A CA 1
ATOM 661 C C . GLY A 1 89 ? -0.644 -1.348 7.620 1.00 93.44 89 GLY A C 1
ATOM 662 O O . GLY A 1 89 ? -0.566 -0.865 6.486 1.00 93.44 89 GLY A O 1
ATOM 663 N N . THR A 1 90 ? -1.046 -2.600 7.838 1.00 97.00 90 THR A N 1
ATOM 664 C CA . THR A 1 90 ? -1.443 -3.479 6.736 1.00 97.00 90 THR A CA 1
ATOM 665 C C . THR A 1 90 ? -2.712 -2.970 6.060 1.00 97.00 90 THR A C 1
ATOM 667 O O . THR A 1 90 ? -3.531 -2.285 6.678 1.00 97.00 90 THR A O 1
ATOM 670 N N . SER A 1 91 ? -2.906 -3.315 4.790 1.00 97.06 91 SER A N 1
ATOM 671 C CA . SER A 1 91 ? -4.110 -2.926 4.051 1.00 97.06 91 SER A CA 1
ATOM 672 C C . SER A 1 91 ? -5.407 -3.385 4.734 1.00 97.06 91 SER A C 1
ATOM 674 O O . SER A 1 91 ? -6.433 -2.714 4.650 1.00 97.06 91 SER A O 1
ATOM 676 N N . GLU A 1 92 ? -5.385 -4.523 5.419 1.00 96.12 92 GLU A N 1
ATOM 677 C CA . GLU A 1 92 ? -6.507 -5.061 6.194 1.00 96.12 92 GLU A CA 1
ATOM 678 C C . GLU A 1 92 ? -6.811 -4.172 7.402 1.00 96.12 92 GLU A C 1
ATOM 680 O O . GLU A 1 92 ? -7.942 -3.722 7.569 1.00 96.12 92 GLU A O 1
ATOM 685 N N . VAL A 1 93 ? -5.789 -3.832 8.194 1.00 94.94 93 VAL A N 1
ATOM 686 C CA . VAL A 1 93 ? -5.952 -2.976 9.379 1.00 94.94 93 VAL A CA 1
ATOM 687 C C . VAL A 1 93 ? -6.454 -1.589 8.985 1.00 94.94 93 VAL A C 1
ATOM 689 O O . VAL A 1 93 ? -7.339 -1.041 9.636 1.00 94.94 93 VAL A O 1
ATOM 692 N N . LEU A 1 94 ? -5.943 -1.023 7.893 1.00 95.81 94 LEU A N 1
ATOM 693 C CA . LEU A 1 94 ? -6.378 0.290 7.413 1.00 95.81 94 LEU A CA 1
ATOM 694 C C . LEU A 1 94 ? -7.821 0.274 6.908 1.00 95.81 94 LEU A C 1
ATOM 696 O O . LEU A 1 94 ? -8.549 1.242 7.122 1.00 95.81 94 LEU A O 1
ATOM 700 N N . ARG A 1 95 ? -8.261 -0.826 6.282 1.00 95.50 95 ARG A N 1
ATOM 701 C CA . ARG A 1 95 ? -9.674 -1.015 5.929 1.00 95.50 95 ARG A CA 1
ATOM 702 C C . ARG A 1 95 ? -10.550 -1.075 7.176 1.00 95.50 95 ARG A C 1
ATOM 704 O O . ARG A 1 95 ? -11.584 -0.418 7.182 1.00 95.50 95 ARG A O 1
ATOM 711 N N . ASN A 1 96 ? -10.113 -1.748 8.240 1.00 95.06 96 ASN A N 1
ATOM 712 C CA . ASN A 1 96 ? -10.837 -1.750 9.516 1.00 95.06 96 ASN A CA 1
ATOM 713 C C . ASN A 1 96 ? -10.934 -0.337 10.115 1.00 95.06 96 ASN A C 1
ATOM 715 O O . ASN A 1 96 ? -12.018 0.085 10.512 1.00 95.06 96 ASN A O 1
ATOM 719 N N . VAL A 1 97 ? -9.842 0.441 10.104 1.00 94.00 97 VAL A N 1
ATOM 720 C CA . VAL A 1 97 ? -9.861 1.844 10.562 1.00 94.00 97 VAL A CA 1
ATOM 721 C C . VAL A 1 97 ? -10.884 2.665 9.779 1.00 94.00 97 VAL A C 1
ATOM 723 O O . VAL A 1 97 ? -11.669 3.385 10.389 1.00 94.00 97 VAL A O 1
ATOM 726 N N . ILE A 1 98 ? -10.916 2.548 8.450 1.00 94.56 98 ILE A N 1
ATOM 727 C CA . ILE A 1 98 ? -11.891 3.265 7.616 1.00 94.56 98 ILE A CA 1
ATOM 728 C C . ILE A 1 98 ? -13.317 2.815 7.943 1.00 94.56 98 ILE A C 1
ATOM 730 O O . ILE A 1 98 ? -14.181 3.656 8.186 1.00 94.56 98 ILE A O 1
ATOM 734 N N . SER A 1 99 ? -13.563 1.507 8.000 1.00 95.81 99 SER A N 1
ATOM 735 C CA . SER A 1 99 ? -14.872 0.944 8.331 1.00 95.81 99 SER A CA 1
ATOM 736 C C . SER A 1 99 ? -15.405 1.469 9.664 1.00 95.81 99 SER A C 1
ATOM 738 O O . SER A 1 99 ? -16.528 1.955 9.725 1.00 95.81 99 SER A O 1
ATOM 740 N N . GLU A 1 100 ? -14.601 1.433 10.724 1.00 94.69 100 GLU A N 1
ATOM 741 C CA . GLU A 1 100 ? -15.057 1.780 12.074 1.00 94.69 100 GLU A CA 1
ATOM 742 C C . GLU A 1 100 ? -15.050 3.287 12.343 1.00 94.69 100 GLU A C 1
ATOM 744 O O . GLU A 1 100 ? -15.976 3.821 12.950 1.00 94.69 100 GLU A O 1
ATOM 749 N N . ARG A 1 101 ? -13.993 3.992 11.922 1.00 93.19 101 ARG A N 1
ATOM 750 C CA . ARG A 1 101 ? -13.760 5.393 12.308 1.00 93.19 101 ARG A CA 1
ATOM 751 C C . ARG A 1 101 ? -14.302 6.398 11.300 1.00 93.19 101 ARG A C 1
ATOM 753 O O . ARG A 1 101 ? -14.598 7.516 11.705 1.00 93.19 101 ARG A O 1
ATOM 760 N N . VAL A 1 102 ? -14.412 6.021 10.025 1.00 93.38 102 VAL A N 1
ATOM 761 C CA . VAL A 1 102 ? -14.941 6.896 8.964 1.00 93.38 102 VAL A CA 1
ATOM 762 C C . VAL A 1 102 ? -16.383 6.521 8.634 1.00 93.38 102 VAL A C 1
ATOM 764 O O . VAL A 1 102 ? -17.247 7.390 8.595 1.00 93.38 102 VAL A O 1
ATOM 767 N N . LEU A 1 103 ? -16.659 5.231 8.423 1.00 95.06 103 LEU A N 1
ATOM 768 C CA . LEU A 1 103 ? -17.989 4.756 8.021 1.00 95.06 103 LEU A CA 1
ATOM 769 C C . LEU A 1 103 ? -18.908 4.408 9.204 1.00 95.06 103 LEU A C 1
ATOM 771 O O . LEU A 1 103 ? -20.103 4.210 8.996 1.00 95.06 103 LEU A O 1
ATOM 775 N N . GLY A 1 104 ? -18.383 4.330 10.431 1.00 94.44 104 GLY A N 1
ATOM 776 C CA . GLY A 1 104 ? -19.170 4.011 11.628 1.00 94.44 104 GLY A CA 1
ATOM 777 C C . GLY A 1 104 ? -19.712 2.578 11.662 1.00 94.44 104 GLY A C 1
ATOM 778 O O . GLY A 1 104 ? -20.707 2.313 12.337 1.00 94.44 104 GLY A O 1
ATOM 779 N N . LEU A 1 105 ? -19.097 1.655 10.918 1.00 96.88 105 LEU A N 1
ATOM 780 C CA . LEU A 1 105 ? -19.478 0.246 10.922 1.00 96.88 105 LEU A CA 1
ATOM 781 C C . LEU A 1 105 ? -19.110 -0.415 12.262 1.00 96.88 105 LEU A C 1
ATOM 783 O O . LEU A 1 105 ? -18.168 0.026 12.927 1.00 96.88 105 LEU A O 1
ATOM 787 N N . PRO A 1 106 ? -19.820 -1.486 12.665 1.00 93.94 106 PRO A N 1
ATOM 788 C CA . PRO A 1 106 ? -19.460 -2.242 13.856 1.00 93.94 106 PRO A CA 1
ATOM 789 C C . PRO A 1 106 ? -18.018 -2.759 13.792 1.00 93.94 106 PRO A C 1
ATOM 791 O O . PRO A 1 106 ? -17.583 -3.271 12.760 1.00 93.94 106 PRO A O 1
ATOM 794 N N . THR A 1 107 ? -17.307 -2.658 14.916 1.00 90.12 107 THR A N 1
ATOM 795 C CA . THR A 1 107 ? -15.971 -3.244 15.087 1.00 90.12 107 THR A CA 1
ATOM 796 C C . THR A 1 107 ? -16.004 -4.754 14.861 1.00 90.12 107 THR A C 1
ATOM 798 O O . THR A 1 107 ? -16.977 -5.426 15.215 1.00 90.12 107 THR A O 1
ATOM 801 N N . GLU A 1 108 ? -14.914 -5.289 14.310 1.00 87.19 108 GLU A N 1
ATOM 802 C CA . GLU A 1 108 ? -14.710 -6.731 14.170 1.00 87.19 108 GLU A CA 1
ATOM 803 C C . GLU A 1 108 ? -14.900 -7.454 15.516 1.00 87.19 108 GLU A C 1
ATOM 805 O O . GLU A 1 108 ? -14.507 -6.958 16.577 1.00 87.19 108 GLU A O 1
ATOM 810 N N . HIS A 1 109 ? -15.530 -8.632 15.486 1.00 86.44 109 HIS A N 1
ATOM 811 C CA . HIS A 1 109 ? -15.785 -9.385 16.707 1.00 86.44 109 HIS A CA 1
ATOM 812 C C . HIS A 1 109 ? -14.467 -9.797 17.367 1.00 86.44 109 HIS A C 1
ATOM 814 O O . HIS A 1 109 ? -13.651 -10.506 16.781 1.00 86.44 109 HIS A O 1
ATOM 820 N N . ARG A 1 110 ? -14.288 -9.368 18.615 1.00 86.00 110 ARG A N 1
ATOM 821 C CA . ARG A 1 110 ? -13.093 -9.631 19.410 1.00 86.00 110 ARG A CA 1
ATOM 822 C C . ARG A 1 110 ? -13.482 -10.175 20.771 1.00 86.00 110 ARG A C 1
ATOM 824 O O . ARG A 1 110 ? -13.990 -9.437 21.611 1.00 86.00 110 ARG A O 1
ATOM 831 N N . VAL A 1 111 ? -13.226 -11.462 20.981 1.00 86.31 111 VAL A N 1
ATOM 832 C CA . VAL A 1 111 ? -13.481 -12.155 22.257 1.00 86.31 111 VAL A CA 1
ATOM 833 C C . VAL A 1 111 ? -12.496 -11.755 23.360 1.00 86.31 111 VAL A C 1
ATOM 835 O O . VAL A 1 111 ? -12.748 -11.994 24.534 1.00 86.31 111 VAL A O 1
ATOM 838 N N . ASP A 1 112 ? -11.375 -11.145 22.982 1.00 88.81 112 ASP A N 1
ATOM 839 C CA . ASP A 1 112 ? -10.237 -10.803 23.835 1.00 88.81 112 ASP A CA 1
ATOM 840 C C . ASP A 1 112 ? -10.220 -9.332 24.276 1.00 88.81 112 ASP A C 1
ATOM 842 O O . ASP A 1 112 ? -9.426 -8.961 25.135 1.00 88.81 112 ASP A O 1
ATOM 846 N N . LYS A 1 113 ? -11.067 -8.478 23.685 1.00 82.56 113 LYS A N 1
ATOM 847 C CA . LYS A 1 113 ? -10.950 -7.011 23.777 1.00 82.56 113 LYS A CA 1
ATOM 848 C C . LYS A 1 113 ? -10.950 -6.480 25.213 1.00 82.56 113 LYS A C 1
ATOM 850 O O . LYS A 1 113 ? -10.226 -5.530 25.503 1.00 82.56 113 LYS A O 1
ATOM 855 N N . ASP A 1 114 ? -11.745 -7.101 26.077 1.00 88.00 114 ASP A N 1
ATOM 856 C CA . ASP A 1 114 ? -11.945 -6.681 27.467 1.00 88.00 114 ASP A CA 1
ATOM 857 C C . ASP A 1 114 ? -11.214 -7.591 28.473 1.00 88.00 114 ASP A C 1
ATOM 859 O O . ASP A 1 114 ? -11.368 -7.438 29.685 1.00 88.00 114 ASP A O 1
ATOM 863 N N . VAL A 1 115 ? -10.405 -8.538 27.985 1.00 90.81 115 VAL A N 1
ATOM 864 C CA . VAL A 1 115 ? -9.660 -9.488 28.815 1.00 90.81 115 VAL A CA 1
ATOM 865 C C . VAL A 1 115 ? -8.185 -9.078 28.849 1.00 90.81 115 VAL A C 1
ATOM 867 O O . VAL A 1 115 ? -7.549 -8.965 27.799 1.00 90.81 115 VAL A O 1
ATOM 870 N N . PRO A 1 116 ? -7.587 -8.859 30.034 1.00 92.88 116 PRO A N 1
ATOM 871 C CA . PRO A 1 116 ? -6.154 -8.619 30.129 1.00 92.88 116 PRO A CA 1
ATOM 872 C C . PRO A 1 116 ? -5.351 -9.776 29.522 1.00 92.88 116 PRO A C 1
ATOM 874 O O . PRO A 1 116 ? -5.668 -10.939 29.746 1.00 92.88 116 PRO A O 1
ATOM 877 N N . TRP A 1 117 ? -4.250 -9.472 28.825 1.00 90.38 117 TRP A N 1
ATOM 878 C CA . TRP A 1 117 ? -3.429 -10.467 28.108 1.00 90.38 117 TRP A CA 1
ATOM 879 C C . TRP A 1 117 ? -3.064 -11.714 28.933 1.00 90.38 117 TRP A C 1
ATOM 881 O O . TRP A 1 117 ? -3.052 -12.830 28.421 1.00 90.38 117 TRP A O 1
ATOM 891 N N . LYS A 1 118 ? -2.766 -11.530 30.224 1.00 93.56 118 LYS A N 1
ATOM 892 C CA . LYS A 1 118 ? -2.392 -12.618 31.142 1.00 93.56 118 LYS A CA 1
ATOM 893 C C . LYS A 1 118 ? -3.525 -13.618 31.421 1.00 93.56 118 LYS A C 1
ATOM 895 O O . LYS A 1 118 ? -3.226 -14.733 31.833 1.00 93.56 118 LYS A O 1
ATOM 900 N N . ASP A 1 119 ? -4.773 -13.213 31.201 1.00 94.00 119 ASP A N 1
ATOM 901 C CA . ASP A 1 119 ? -5.982 -13.963 31.545 1.00 94.00 119 ASP A CA 1
ATOM 902 C C . ASP A 1 119 ? -6.592 -14.668 30.310 1.00 94.00 119 ASP A C 1
ATOM 904 O O . ASP A 1 119 ? -7.653 -15.282 30.404 1.00 94.00 119 ASP A O 1
ATOM 908 N N . LEU A 1 120 ? -5.924 -14.609 29.146 1.00 89.06 120 LEU A N 1
ATOM 909 C CA . LEU A 1 120 ? -6.342 -15.308 27.927 1.00 89.06 120 LEU A CA 1
ATOM 910 C C . LEU A 1 120 ? -6.018 -16.818 27.990 1.00 89.06 120 LEU A C 1
ATOM 912 O O . LEU A 1 120 ? -4.934 -17.192 28.456 1.00 89.06 120 LEU A O 1
ATOM 916 N N . PRO A 1 121 ? -6.913 -17.697 27.494 1.00 85.50 121 PRO A N 1
ATOM 917 C CA . PRO A 1 121 ? -6.659 -19.136 27.414 1.00 85.50 121 PRO A CA 1
ATOM 918 C C . PRO A 1 121 ? -5.482 -19.444 26.468 1.00 85.50 121 PRO A C 1
ATOM 920 O O . PRO A 1 121 ? -5.349 -18.811 25.421 1.00 85.50 121 PRO A O 1
ATOM 923 N N . ARG A 1 122 ? -4.628 -20.402 26.856 1.00 81.06 122 ARG A N 1
ATOM 924 C CA . ARG A 1 122 ? -3.444 -20.857 26.103 1.00 81.06 122 ARG A CA 1
ATOM 925 C C . ARG A 1 122 ? -3.634 -22.253 25.537 1.00 81.06 122 ARG A C 1
ATOM 927 O O . ARG A 1 122 ? -4.276 -23.066 26.238 1.00 81.06 122 ARG A O 1
#

Foldseek 3Di:
DDDDDDDDDDPDPDPDPCVPDDDALVVLVVLLVVLVVQLVVLVVVCVVCPPQQCDFPDDDDDDDPDDDQDPGGSNVNNVVSNCSCPPPHHNVRSVQSCCCRVVVHDHDDDPCPPPPPVRDDD

pLDDT: mean 82.06, std 20.85, range [30.34, 98.31]